Protein AF-A0AAV6TK81-F1 (afdb_monomer_lite)

Secondary structure (DSSP, 8-state):
--HHHHHHHHHHHHHHHHHHHT---PEEEEEEEEEEETTEEEEEEEEEETT--STT----EEE------S------TT-S----TT------TTSPPPPPPP-SSEEE-SSPPPPPP-----S--

Sequence (125 aa):
MTPLVKALVLFQTIFAFLCVLQSTAELVNLGNVAIDTAVGKVRGQSLTLAGDNHNNSSRLFYSFLGIPYAKRFRAQSGQYLERTCSKRTVVEKFKPNKQPEPWEGTYDALVMPPACPQYAENPFP

Foldseek 3Di:
DDPVVVVVVVVVVVVVVVVVVVPDFDKDWPDWDWDADPQGIEIWTWIFTPPCPPDDDRDIDTAFADDDQFADDPPPPPPDDDPDVPDDPPPCPPPDTHGYHRDPDYHYRYDHDDDDDDDPPPPDD

pLDDT: mean 75.07, std 18.32, range [39.59, 98.06]

Organism: NCBI:txid931172

InterPro domains:
  IPR029058 Alpha/Beta hydrolase fold [G3DSA:3.40.50.1820] (23-125)
  IPR029058 Alpha/Beta hydrolase fold [SSF53474] (34-119)

Radius of gyration: 25.44 Å; chains: 1; bounding box: 74×38×51 Å

Structure (mmCIF, N/CA/C/O backbone):
data_AF-A0AAV6TK81-F1
#
_entry.id   AF-A0AAV6TK81-F1
#
loop_
_atom_site.group_PDB
_atom_site.id
_atom_site.type_symbol
_atom_site.label_atom_id
_atom_site.label_alt_id
_atom_site.label_comp_id
_atom_site.label_asym_id
_atom_site.label_entity_id
_atom_site.label_seq_id
_atom_site.pdbx_PDB_ins_code
_atom_site.Cartn_x
_atom_site.Cartn_y
_atom_site.Cartn_z
_atom_site.occupancy
_atom_site.B_iso_or_equiv
_atom_site.auth_seq_id
_atom_site.auth_comp_id
_atom_site.auth_asym_id
_atom_site.auth_atom_id
_atom_site.pdbx_PDB_model_num
ATOM 1 N N . MET A 1 1 ? 52.452 26.573 -8.715 1.00 57.34 1 MET A N 1
ATOM 2 C CA . MET A 1 1 ? 51.773 25.286 -8.998 1.00 57.34 1 MET A CA 1
ATOM 3 C C . MET A 1 1 ? 51.902 24.970 -10.474 1.00 57.34 1 MET A C 1
ATOM 5 O O . MET A 1 1 ? 51.508 25.790 -11.295 1.00 57.34 1 MET A O 1
ATOM 9 N N . THR A 1 2 ? 52.499 23.826 -10.801 1.00 74.19 2 THR A N 1
ATOM 10 C CA . THR A 1 2 ? 52.734 23.383 -12.181 1.00 74.19 2 THR A CA 1
ATOM 11 C C . THR A 1 2 ? 51.412 23.002 -12.867 1.00 74.19 2 THR A C 1
ATOM 13 O O . THR A 1 2 ? 50.466 22.594 -12.186 1.00 74.19 2 THR A O 1
ATOM 16 N N . PRO A 1 3 ? 51.308 23.129 -14.203 1.00 75.88 3 PRO A N 1
ATOM 17 C CA . PRO A 1 3 ? 50.089 22.796 -14.954 1.00 75.88 3 PRO A CA 1
ATOM 18 C C . PRO A 1 3 ? 49.634 21.343 -14.735 1.00 75.88 3 PRO A C 1
ATOM 20 O O . PRO A 1 3 ? 48.438 21.065 -14.725 1.00 75.88 3 PRO A O 1
ATOM 23 N N . LEU A 1 4 ? 50.582 20.447 -14.447 1.00 77.88 4 LEU A N 1
ATOM 24 C CA . LEU A 1 4 ? 50.341 19.037 -14.148 1.00 77.88 4 LEU A CA 1
ATOM 25 C C . LEU A 1 4 ? 49.465 18.829 -12.897 1.00 77.88 4 LEU A C 1
ATOM 27 O O . LEU A 1 4 ? 48.562 17.998 -12.898 1.00 77.88 4 LEU A O 1
ATOM 31 N N . VAL A 1 5 ? 49.686 19.623 -11.844 1.00 77.50 5 VAL A N 1
ATOM 32 C CA . VAL A 1 5 ? 48.931 19.509 -10.584 1.00 77.50 5 VAL A CA 1
ATOM 33 C C . VAL A 1 5 ? 47.493 19.996 -10.763 1.00 77.50 5 VAL A C 1
ATOM 35 O O . VAL A 1 5 ? 46.568 19.403 -10.218 1.00 77.50 5 VAL A O 1
ATOM 38 N N . LYS A 1 6 ? 47.276 21.038 -11.577 1.00 76.31 6 LYS A N 1
ATOM 39 C CA . LYS A 1 6 ? 45.926 21.543 -11.881 1.00 76.31 6 LYS A CA 1
ATOM 40 C C . LYS A 1 6 ? 45.105 20.530 -12.683 1.00 76.31 6 LYS A C 1
ATOM 42 O O . LYS A 1 6 ? 43.930 20.342 -12.385 1.00 76.31 6 LYS A O 1
ATOM 47 N N . ALA A 1 7 ? 45.726 19.860 -13.656 1.00 79.19 7 ALA A N 1
ATOM 48 C CA . ALA A 1 7 ? 45.069 18.829 -14.457 1.00 79.19 7 ALA A CA 1
ATOM 49 C C . ALA A 1 7 ? 44.675 17.602 -13.617 1.00 79.19 7 ALA A C 1
ATOM 51 O O . ALA A 1 7 ? 43.577 17.078 -13.779 1.00 79.19 7 ALA A O 1
ATOM 52 N N . LEU A 1 8 ? 45.532 17.187 -12.677 1.00 83.81 8 LEU A N 1
ATOM 53 C CA . LEU A 1 8 ? 45.251 16.054 -11.794 1.00 83.81 8 LEU A CA 1
ATOM 54 C C . LEU A 1 8 ? 44.074 16.332 -10.847 1.00 83.81 8 LEU A C 1
ATOM 56 O O . LEU A 1 8 ? 43.206 15.479 -10.682 1.00 83.81 8 LEU A O 1
ATOM 60 N N . VAL A 1 9 ? 44.014 17.537 -10.270 1.00 78.69 9 VAL A N 1
ATOM 61 C CA . VAL A 1 9 ? 42.899 17.946 -9.399 1.00 78.69 9 VAL A CA 1
ATOM 62 C C . VAL A 1 9 ? 41.590 18.012 -10.188 1.00 78.69 9 VAL A C 1
ATOM 64 O O . VAL A 1 9 ? 40.574 17.518 -9.711 1.00 78.69 9 VAL A O 1
ATOM 67 N N . LEU A 1 10 ? 41.617 18.550 -11.412 1.00 82.31 10 LEU A N 1
ATOM 68 C CA . LEU A 1 10 ? 40.440 18.599 -12.285 1.00 82.31 10 LEU A CA 1
ATOM 69 C C . LEU A 1 10 ? 39.952 17.193 -12.673 1.00 82.31 10 LEU A C 1
ATOM 71 O O . LEU A 1 10 ? 38.755 16.930 -12.701 1.00 82.31 10 LEU A O 1
ATOM 75 N N . PHE A 1 11 ? 40.875 16.269 -12.949 1.00 83.44 11 PHE A N 1
ATOM 76 C CA . PHE A 1 11 ? 40.530 14.887 -13.271 1.00 83.44 11 PHE A CA 1
ATOM 77 C C . PHE A 1 11 ? 39.900 14.165 -12.073 1.00 83.44 11 PHE A C 1
ATOM 79 O O . PHE A 1 11 ? 38.893 13.481 -12.236 1.00 83.44 11 PHE A O 1
ATOM 86 N N . GLN A 1 12 ? 40.434 14.358 -10.862 1.00 78.12 12 GLN A N 1
ATOM 87 C CA . GLN A 1 12 ? 39.862 13.757 -9.654 1.00 78.12 12 GLN A CA 1
ATOM 88 C C . GLN A 1 12 ? 38.471 14.301 -9.318 1.00 78.12 12 GLN A C 1
ATOM 90 O O . GLN A 1 12 ? 37.604 13.522 -8.925 1.00 78.12 12 GLN A O 1
ATOM 95 N N . THR A 1 13 ? 38.221 15.601 -9.498 1.00 77.81 13 THR A N 1
ATOM 96 C CA . THR A 1 13 ? 36.891 16.174 -9.237 1.00 77.81 13 THR A CA 1
ATOM 97 C C . THR A 1 13 ? 35.857 15.694 -10.250 1.00 77.81 13 THR A C 1
ATOM 99 O O . THR A 1 13 ? 34.748 15.337 -9.858 1.00 77.81 13 THR A O 1
ATOM 102 N N . ILE A 1 14 ? 36.223 15.607 -11.531 1.00 81.62 14 ILE A N 1
ATOM 103 C CA . ILE A 1 14 ? 35.347 15.073 -12.582 1.00 81.62 14 ILE A CA 1
ATOM 104 C C . ILE A 1 14 ? 35.057 13.586 -12.341 1.00 81.62 14 ILE A C 1
ATOM 106 O O . ILE A 1 14 ? 33.907 13.163 -12.435 1.00 81.62 14 ILE A O 1
ATOM 110 N N . PHE A 1 15 ? 36.073 12.799 -11.983 1.00 79.00 15 PHE A N 1
ATOM 111 C CA . PHE A 1 15 ? 35.914 11.370 -11.716 1.00 79.00 15 PHE A CA 1
ATOM 112 C C . PHE A 1 15 ? 35.036 11.106 -10.486 1.00 79.00 15 PHE A C 1
ATOM 114 O O . PHE A 1 15 ? 34.129 10.282 -10.547 1.00 79.00 15 PHE A O 1
ATOM 121 N N . ALA A 1 16 ? 35.233 11.854 -9.396 1.00 73.69 16 ALA A N 1
ATOM 122 C CA . ALA A 1 16 ? 34.382 11.756 -8.213 1.00 73.69 16 ALA A CA 1
ATOM 123 C C . ALA A 1 16 ? 32.922 12.128 -8.525 1.00 73.69 16 ALA A C 1
ATOM 125 O O . ALA A 1 16 ? 32.005 11.440 -8.083 1.00 73.69 16 ALA A O 1
ATOM 126 N N . PHE A 1 17 ? 32.698 13.168 -9.335 1.00 69.94 17 PHE A N 1
ATOM 127 C CA . PHE A 1 17 ? 31.357 13.579 -9.754 1.00 69.94 17 PHE A CA 1
ATOM 128 C C . PHE A 1 17 ? 30.670 12.519 -10.632 1.00 69.94 17 PHE A C 1
ATOM 130 O O . PHE A 1 17 ? 29.496 12.214 -10.434 1.00 69.94 17 PHE A O 1
ATOM 137 N N . LEU A 1 18 ? 31.414 11.896 -11.551 1.00 68.38 18 LEU A N 1
ATOM 138 C CA . LEU A 1 18 ? 30.928 10.785 -12.378 1.00 68.38 18 LEU A CA 1
ATOM 139 C C . LEU A 1 18 ? 30.613 9.529 -11.550 1.00 68.38 18 LEU A C 1
ATOM 141 O O . LEU A 1 18 ? 29.608 8.874 -11.814 1.00 68.38 18 LEU A O 1
ATOM 145 N N . CYS A 1 19 ? 31.410 9.216 -10.522 1.00 60.56 19 CYS A N 1
ATOM 146 C CA . CYS A 1 19 ? 31.130 8.095 -9.620 1.00 60.56 19 CYS A CA 1
ATOM 147 C C . CYS A 1 19 ? 29.858 8.307 -8.784 1.00 60.56 19 CYS A C 1
ATOM 149 O O . CYS A 1 19 ? 29.115 7.352 -8.568 1.00 60.56 19 CYS A O 1
ATOM 151 N N . VAL A 1 20 ? 29.569 9.538 -8.346 1.00 59.84 20 VAL A N 1
ATOM 152 C CA . VAL A 1 20 ? 28.320 9.849 -7.621 1.00 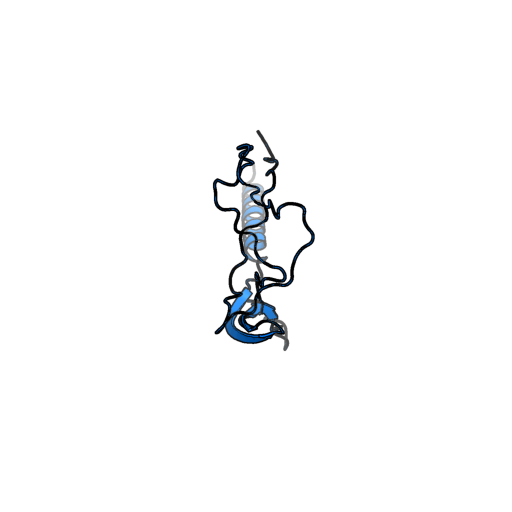59.84 20 VAL A CA 1
ATOM 153 C C . VAL A 1 20 ? 27.092 9.674 -8.524 1.00 59.84 20 VAL A C 1
ATOM 155 O O . VAL A 1 20 ? 26.054 9.211 -8.058 1.00 59.84 20 VAL A O 1
ATOM 158 N N . LEU A 1 21 ? 27.213 9.963 -9.824 1.00 56.72 21 LEU A N 1
ATOM 159 C CA . LEU A 1 21 ? 26.125 9.800 -10.798 1.00 56.72 21 LEU A CA 1
ATOM 160 C C . LEU A 1 21 ? 25.789 8.332 -11.133 1.00 56.72 21 LEU A C 1
ATOM 162 O O . LEU A 1 21 ? 24.697 8.068 -11.623 1.00 56.72 21 LEU A O 1
ATOM 166 N N . GLN A 1 22 ? 26.683 7.370 -10.879 1.00 56.16 22 GLN A N 1
ATOM 167 C CA . GLN A 1 22 ? 26.478 5.958 -11.251 1.00 56.16 22 GLN A CA 1
ATOM 168 C C . GLN A 1 22 ? 25.757 5.099 -10.191 1.00 56.16 22 GLN A C 1
ATOM 170 O O . GLN A 1 22 ? 25.488 3.929 -10.448 1.00 56.16 22 GLN A O 1
ATOM 175 N N . SER A 1 23 ? 25.439 5.635 -9.007 1.00 52.28 23 SER A N 1
ATOM 176 C CA . SER A 1 23 ? 25.084 4.824 -7.825 1.00 52.28 23 SER A CA 1
ATOM 177 C C . SER A 1 23 ? 23.595 4.815 -7.425 1.00 52.28 23 SER A C 1
ATOM 179 O O . SER A 1 23 ? 23.271 4.407 -6.307 1.00 52.28 23 SER A O 1
ATOM 181 N N . THR A 1 24 ? 22.658 5.225 -8.278 1.00 59.22 24 THR A N 1
ATOM 182 C CA . THR A 1 24 ? 21.224 5.113 -7.951 1.00 59.22 24 THR A CA 1
ATOM 183 C C . THR A 1 24 ? 20.554 4.091 -8.853 1.00 59.22 24 THR A C 1
ATOM 185 O O . THR A 1 24 ? 20.145 4.402 -9.968 1.00 59.22 24 THR A O 1
ATOM 188 N N . ALA A 1 25 ? 20.435 2.854 -8.368 1.00 63.53 25 ALA A N 1
ATOM 189 C CA . ALA A 1 25 ? 19.502 1.902 -8.957 1.00 63.53 25 ALA A CA 1
ATOM 190 C C . ALA A 1 25 ? 18.081 2.442 -8.734 1.00 63.53 25 ALA A C 1
ATOM 192 O O . ALA A 1 25 ? 17.587 2.470 -7.606 1.00 63.53 25 ALA A O 1
ATOM 193 N N . GLU A 1 26 ? 17.449 2.943 -9.792 1.00 73.06 26 GLU A N 1
ATOM 194 C CA . GLU A 1 26 ? 16.085 3.468 -9.721 1.00 73.06 26 GLU A CA 1
ATOM 195 C C . GLU A 1 26 ? 15.073 2.323 -9.809 1.00 73.06 26 GLU A C 1
ATOM 197 O O . GLU A 1 26 ? 15.275 1.356 -10.536 1.00 73.06 26 GLU A O 1
ATOM 202 N N . LEU A 1 27 ? 13.963 2.407 -9.079 1.00 79.25 27 LEU A N 1
ATOM 203 C CA . LEU A 1 27 ? 12.852 1.469 -9.249 1.00 79.25 27 LEU A CA 1
ATOM 204 C C . LEU A 1 27 ? 11.936 1.981 -10.365 1.00 79.25 27 LEU A C 1
ATOM 206 O O . LEU A 1 27 ? 11.370 3.066 -10.257 1.00 79.25 27 LEU A O 1
ATOM 210 N N . VAL A 1 28 ? 11.753 1.183 -11.413 1.00 84.12 28 VAL A N 1
ATOM 211 C CA . VAL A 1 28 ? 10.820 1.453 -12.512 1.00 84.12 28 VAL A CA 1
ATOM 212 C C . VAL A 1 28 ? 9.485 0.792 -12.208 1.00 84.12 28 VAL A C 1
ATOM 214 O O . VAL A 1 28 ? 9.431 -0.407 -11.934 1.00 84.12 28 VAL A O 1
ATOM 217 N N . ASN A 1 29 ? 8.401 1.563 -12.290 1.00 87.38 29 ASN A N 1
ATOM 218 C CA . ASN A 1 29 ? 7.044 1.041 -12.175 1.00 87.38 29 ASN A CA 1
ATOM 219 C C . ASN A 1 29 ? 6.590 0.435 -13.513 1.00 87.38 29 ASN A C 1
ATOM 221 O O . ASN A 1 29 ? 6.584 1.113 -14.538 1.00 87.38 29 ASN A O 1
ATOM 225 N N . LEU A 1 30 ? 6.216 -0.844 -13.487 1.00 88.50 30 LEU A N 1
ATOM 226 C CA . LEU A 1 30 ? 5.757 -1.613 -14.647 1.00 88.50 30 LEU A CA 1
ATOM 227 C C . LEU A 1 30 ? 4.227 -1.689 -14.758 1.00 88.50 30 LEU A C 1
ATOM 229 O O . LEU A 1 30 ? 3.704 -2.151 -15.769 1.00 88.50 30 LEU A O 1
ATOM 233 N N . GLY A 1 31 ? 3.500 -1.259 -13.728 1.00 92.06 31 GLY A N 1
ATOM 234 C CA . GLY A 1 31 ? 2.045 -1.256 -13.689 1.00 92.06 31 GLY A CA 1
ATOM 235 C C . GLY A 1 31 ? 1.474 -1.581 -12.312 1.00 92.06 31 GLY A C 1
ATOM 236 O O . GLY A 1 31 ? 2.187 -1.785 -11.328 1.00 92.06 31 GLY A O 1
ATOM 237 N N . ASN A 1 32 ? 0.146 -1.661 -12.259 1.00 95.81 32 ASN A N 1
ATOM 238 C CA . ASN A 1 32 ? -0.596 -1.966 -11.040 1.00 95.81 32 ASN A CA 1
ATOM 239 C C . ASN A 1 32 ? -0.935 -3.457 -10.957 1.00 95.81 32 ASN A C 1
ATOM 241 O O . ASN A 1 32 ? -1.324 -4.070 -11.950 1.00 95.81 32 ASN A O 1
ATOM 245 N N . VAL A 1 33 ? -0.862 -4.015 -9.751 1.00 96.38 33 VAL A N 1
ATOM 246 C CA . VAL A 1 33 ? -1.268 -5.393 -9.441 1.00 96.38 33 VAL A CA 1
ATOM 247 C C . VAL A 1 33 ? -2.330 -5.369 -8.346 1.00 96.38 33 VAL A C 1
ATOM 249 O O . VAL A 1 33 ? -2.283 -4.511 -7.468 1.00 96.38 33 VAL A O 1
ATOM 252 N N . ALA A 1 34 ? -3.294 -6.288 -8.381 1.00 96.56 34 ALA A N 1
ATOM 253 C CA . ALA A 1 34 ? -4.313 -6.396 -7.342 1.00 96.56 34 ALA A CA 1
ATOM 254 C C . ALA A 1 34 ? -4.330 -7.793 -6.718 1.00 96.56 34 ALA A C 1
ATOM 256 O O . ALA A 1 34 ? -4.217 -8.785 -7.434 1.00 96.56 34 ALA A O 1
ATOM 257 N N . ILE A 1 35 ? -4.495 -7.852 -5.397 1.00 96.88 35 ILE A N 1
ATOM 258 C CA . ILE A 1 35 ? -4.585 -9.089 -4.613 1.00 96.88 35 ILE A CA 1
ATOM 259 C C . ILE A 1 35 ? -5.784 -9.033 -3.671 1.00 96.88 35 ILE A C 1
ATOM 261 O O . ILE A 1 35 ? -6.170 -7.956 -3.213 1.00 96.88 35 ILE A O 1
ATOM 265 N N . ASP A 1 36 ? -6.345 -10.192 -3.350 1.00 97.19 36 ASP A N 1
ATOM 266 C CA . ASP A 1 36 ? -7.391 -10.314 -2.340 1.00 97.19 36 ASP A CA 1
ATOM 267 C C . ASP A 1 36 ? -6.769 -10.581 -0.963 1.00 97.19 36 ASP A C 1
ATOM 269 O O . ASP A 1 36 ? -5.838 -11.375 -0.819 1.00 97.19 36 ASP A O 1
ATOM 273 N N . THR A 1 37 ? -7.274 -9.896 0.062 1.00 95.62 37 THR A N 1
ATOM 274 C CA . THR A 1 37 ? -6.891 -10.102 1.466 1.00 95.62 37 THR A CA 1
ATOM 275 C C . THR A 1 37 ? -8.114 -10.513 2.283 1.00 95.62 37 THR A C 1
ATOM 277 O O . THR A 1 37 ? -9.242 -10.427 1.804 1.00 95.62 37 THR A O 1
ATOM 280 N N . ALA A 1 38 ? -7.921 -10.898 3.548 1.00 94.62 38 ALA A N 1
ATOM 281 C CA . ALA A 1 38 ? -9.021 -11.282 4.441 1.00 94.62 38 ALA A CA 1
ATOM 282 C C . ALA A 1 38 ? -10.075 -10.176 4.672 1.00 94.62 38 ALA A C 1
ATOM 284 O O . ALA A 1 38 ? -11.174 -10.466 5.132 1.00 94.62 38 ALA A O 1
ATOM 285 N N . VAL A 1 39 ? -9.736 -8.916 4.390 1.00 94.81 39 VAL A N 1
ATOM 286 C CA . VAL A 1 39 ? -10.563 -7.729 4.682 1.00 94.81 39 VAL A CA 1
ATOM 287 C C . VAL A 1 39 ? -11.032 -7.000 3.419 1.00 94.81 39 VAL A C 1
ATOM 289 O O . VAL A 1 39 ? -11.880 -6.116 3.501 1.00 94.81 39 VAL A O 1
ATOM 292 N N . GLY A 1 40 ? -10.513 -7.376 2.249 1.00 96.00 40 GLY A N 1
ATOM 293 C CA . GLY A 1 40 ? -10.882 -6.777 0.969 1.00 96.00 40 GLY A CA 1
ATOM 294 C C . GLY A 1 40 ? -9.747 -6.799 -0.050 1.00 96.00 40 GLY A C 1
ATOM 295 O O . GLY A 1 40 ? -8.622 -7.224 0.232 1.00 96.00 40 GLY A O 1
ATOM 296 N N . LYS A 1 41 ? -10.042 -6.327 -1.260 1.00 98.00 41 LYS A N 1
ATOM 297 C CA . LYS A 1 41 ? -9.084 -6.290 -2.369 1.00 98.00 41 LYS A CA 1
ATOM 298 C C . LYS A 1 41 ? -8.124 -5.111 -2.227 1.00 98.00 41 LYS A C 1
ATOM 300 O O . LYS A 1 41 ? -8.541 -4.022 -1.834 1.00 98.00 41 LYS A O 1
ATOM 305 N N . VAL A 1 42 ? -6.854 -5.305 -2.568 1.00 97.69 42 VAL A N 1
ATOM 306 C CA . VAL A 1 42 ? -5.789 -4.295 -2.473 1.00 97.69 42 VAL A CA 1
ATOM 307 C C . VAL A 1 42 ? -5.079 -4.151 -3.812 1.00 97.69 42 VAL A C 1
ATOM 309 O O . VAL A 1 42 ? -4.691 -5.149 -4.411 1.00 97.69 42 VAL A O 1
ATOM 312 N N . ARG A 1 43 ? -4.858 -2.910 -4.254 1.00 98.06 43 ARG A N 1
ATOM 313 C CA . ARG A 1 43 ? -4.046 -2.558 -5.423 1.00 98.06 43 ARG A CA 1
ATOM 314 C C . ARG A 1 43 ? -2.676 -2.048 -4.989 1.00 98.06 43 ARG A C 1
ATOM 316 O O . ARG A 1 43 ? -2.587 -1.053 -4.279 1.00 98.06 43 ARG A O 1
ATOM 323 N N . GLY A 1 44 ? -1.624 -2.717 -5.438 1.00 97.19 44 GLY A N 1
ATOM 324 C CA . GLY A 1 44 ? -0.232 -2.295 -5.320 1.00 97.19 44 GLY A CA 1
ATOM 325 C C . GLY A 1 44 ? 0.391 -2.056 -6.692 1.00 97.19 44 GLY A C 1
ATOM 326 O O . GLY A 1 44 ? -0.307 -1.939 -7.701 1.00 97.19 44 GLY A O 1
ATOM 327 N N . GLN A 1 45 ? 1.717 -2.020 -6.723 1.00 95.44 45 GLN A N 1
ATOM 328 C CA . GLN A 1 45 ? 2.508 -1.760 -7.924 1.00 95.44 45 GLN A CA 1
ATOM 329 C C . GLN A 1 45 ? 3.560 -2.841 -8.156 1.00 95.44 45 GLN A C 1
ATOM 331 O O . GLN A 1 45 ? 4.113 -3.409 -7.213 1.00 95.44 45 GLN A O 1
ATOM 336 N N . SER A 1 46 ? 3.835 -3.108 -9.427 1.00 93.62 46 SER A N 1
ATOM 337 C CA . SER A 1 46 ? 4.921 -3.967 -9.874 1.00 93.62 46 SER A CA 1
ATOM 338 C C . SER A 1 46 ? 6.133 -3.106 -10.216 1.00 93.62 46 SER A C 1
ATOM 340 O O . SER A 1 46 ? 6.014 -2.125 -10.947 1.00 93.62 46 SER A O 1
ATOM 342 N N . LEU A 1 47 ? 7.287 -3.446 -9.650 1.00 90.06 47 LEU A N 1
ATOM 343 C CA . LEU A 1 47 ? 8.521 -2.676 -9.739 1.00 90.06 47 LEU A CA 1
ATOM 344 C C . LEU A 1 47 ? 9.663 -3.557 -10.255 1.00 90.06 47 LEU A C 1
ATOM 346 O O . LEU A 1 47 ? 9.746 -4.735 -9.914 1.00 90.06 47 LEU A O 1
ATOM 350 N N . THR A 1 48 ? 10.580 -2.969 -11.016 1.00 86.12 48 THR A N 1
ATOM 351 C CA . THR A 1 48 ? 11.869 -3.573 -11.393 1.00 86.12 48 THR A CA 1
ATOM 352 C C . THR A 1 48 ? 12.997 -2.578 -11.156 1.00 86.12 48 THR A C 1
ATOM 354 O O . THR A 1 48 ? 12.755 -1.377 -11.096 1.00 86.12 48 THR A O 1
ATOM 357 N N . LEU A 1 49 ? 14.234 -3.049 -11.037 1.00 80.88 49 LEU A N 1
ATOM 358 C CA . LEU A 1 49 ? 15.403 -2.173 -10.950 1.00 80.88 49 LEU A CA 1
ATOM 359 C C . LEU A 1 49 ? 15.816 -1.689 -12.350 1.00 80.88 49 LEU A C 1
ATOM 361 O O . LEU A 1 49 ? 15.962 -2.488 -13.276 1.00 80.88 49 LEU A O 1
ATOM 365 N N . ALA A 1 50 ? 15.985 -0.377 -12.502 1.00 69.31 50 ALA A N 1
ATOM 366 C CA . ALA A 1 50 ? 16.577 0.273 -13.661 1.00 69.31 50 ALA A CA 1
ATOM 367 C C . ALA A 1 50 ? 18.082 -0.013 -13.683 1.00 69.31 50 ALA A C 1
ATOM 369 O O . ALA A 1 50 ? 18.761 0.132 -12.668 1.00 69.31 50 ALA A O 1
ATOM 370 N N . GLY A 1 51 ? 18.612 -0.384 -14.848 1.00 60.38 51 GLY A N 1
ATOM 371 C CA . GLY A 1 51 ? 20.053 -0.573 -15.030 1.00 60.38 51 GLY A CA 1
ATOM 372 C C . GLY A 1 51 ? 20.579 -1.971 -14.704 1.00 60.38 51 GLY A C 1
ATOM 373 O O . GLY A 1 51 ? 21.791 -2.172 -14.745 1.00 60.38 51 GLY A O 1
ATOM 374 N N . ASP A 1 52 ? 19.705 -2.950 -14.453 1.00 54.72 52 ASP A N 1
ATOM 375 C CA . ASP A 1 52 ? 20.097 -4.357 -14.324 1.00 54.72 52 ASP A CA 1
ATOM 376 C C . ASP A 1 52 ? 20.419 -4.947 -15.717 1.00 54.72 52 ASP A C 1
ATOM 378 O O . ASP A 1 52 ? 19.680 -5.739 -16.297 1.00 54.72 52 ASP A O 1
ATOM 382 N N . ASN A 1 53 ? 21.532 -4.490 -16.303 1.00 52.12 53 ASN A N 1
ATOM 383 C CA . ASN A 1 53 ? 22.110 -5.003 -17.551 1.00 52.12 53 ASN A CA 1
ATOM 384 C C . ASN A 1 53 ? 22.904 -6.306 -17.329 1.00 52.12 53 ASN A C 1
ATOM 386 O O . ASN A 1 53 ? 23.502 -6.844 -18.263 1.00 52.12 53 ASN A O 1
ATOM 390 N N . HIS A 1 54 ? 22.923 -6.836 -16.104 1.00 46.09 54 HIS A N 1
ATOM 391 C CA . HIS A 1 54 ? 23.543 -8.114 -15.793 1.00 46.09 54 HIS A CA 1
ATOM 392 C C . HIS A 1 54 ? 22.523 -9.251 -15.929 1.00 46.09 54 HIS A C 1
ATOM 394 O O . HIS A 1 54 ? 21.829 -9.620 -14.995 1.00 46.09 54 HIS A O 1
ATOM 400 N N . ASN A 1 55 ? 22.492 -9.834 -17.128 1.00 50.97 55 ASN A N 1
ATOM 401 C CA . ASN A 1 55 ? 22.276 -11.263 -17.361 1.00 50.97 55 ASN A CA 1
ATOM 402 C C . ASN A 1 55 ? 21.077 -11.899 -16.603 1.00 50.97 55 ASN A C 1
ATOM 404 O O . ASN A 1 55 ? 21.220 -12.483 -15.533 1.00 50.97 55 ASN A O 1
ATOM 408 N N . ASN A 1 56 ? 19.901 -11.884 -17.239 1.00 51.81 56 ASN A N 1
ATOM 409 C CA . ASN A 1 56 ? 18.797 -12.833 -17.017 1.00 51.81 56 ASN A CA 1
ATOM 410 C C . ASN A 1 56 ? 17.980 -12.795 -15.708 1.00 51.81 56 ASN A C 1
ATOM 412 O O . ASN A 1 56 ? 17.161 -13.692 -15.500 1.00 51.81 56 ASN A O 1
ATOM 416 N N . SER A 1 57 ? 18.077 -11.766 -14.862 1.00 54.94 57 SER A N 1
ATOM 417 C CA . SER A 1 57 ? 17.097 -11.617 -13.775 1.00 54.94 57 SER A CA 1
ATOM 418 C C . SER A 1 57 ? 16.787 -10.166 -13.430 1.00 54.94 57 SER A C 1
ATOM 420 O O . SER A 1 57 ? 17.195 -9.687 -12.375 1.00 54.94 57 SER A O 1
ATOM 422 N N . SER A 1 58 ? 15.999 -9.480 -14.261 1.00 65.00 58 SER A N 1
ATOM 423 C CA . SER A 1 58 ? 15.243 -8.328 -13.769 1.00 65.00 58 SER A CA 1
ATOM 424 C C . SER A 1 58 ? 14.335 -8.824 -12.644 1.00 65.00 58 SER A C 1
ATOM 426 O O . SER A 1 58 ? 13.332 -9.508 -12.865 1.00 65.00 58 SER A O 1
ATOM 428 N N . ARG A 1 59 ? 14.749 -8.585 -11.396 1.00 74.38 59 ARG A N 1
ATOM 429 C CA . ARG A 1 59 ? 13.980 -9.020 -10.233 1.00 74.38 59 ARG A CA 1
ATOM 430 C C . ARG A 1 59 ? 12.697 -8.208 -10.197 1.00 74.38 59 ARG A C 1
ATOM 432 O O . ARG A 1 59 ? 12.720 -6.996 -9.999 1.00 74.38 59 ARG A O 1
ATOM 439 N N . LEU A 1 60 ? 11.586 -8.899 -10.412 1.00 84.94 60 LEU A N 1
ATOM 440 C CA . LEU A 1 60 ? 10.261 -8.323 -10.300 1.00 84.94 60 LEU A CA 1
ATOM 441 C C . LEU A 1 60 ? 9.870 -8.266 -8.825 1.00 84.94 60 LEU A C 1
ATOM 443 O O . LEU A 1 60 ? 9.828 -9.290 -8.142 1.00 84.94 60 LEU A O 1
ATOM 447 N N . PHE A 1 61 ? 9.560 -7.071 -8.344 1.00 88.25 61 PHE A N 1
ATOM 448 C CA . PHE A 1 61 ? 9.056 -6.836 -7.001 1.00 88.25 61 PHE A CA 1
ATOM 449 C C . PHE A 1 61 ? 7.597 -6.403 -7.077 1.00 88.25 61 PHE A C 1
ATOM 451 O O . PHE A 1 61 ? 7.197 -5.668 -7.976 1.00 88.25 61 PHE A O 1
ATOM 458 N N . TYR A 1 62 ? 6.800 -6.818 -6.099 1.00 93.81 62 TYR A N 1
ATOM 459 C CA . TYR A 1 62 ? 5.458 -6.286 -5.900 1.00 93.81 62 TYR A CA 1
ATOM 460 C C . TYR A 1 62 ? 5.435 -5.523 -4.586 1.00 93.81 62 TYR A C 1
ATOM 462 O O . TYR A 1 62 ? 5.848 -6.042 -3.550 1.00 93.81 62 TYR A O 1
ATOM 470 N N . SER A 1 63 ? 4.976 -4.279 -4.636 1.00 94.19 63 SER A N 1
ATOM 471 C CA . SER A 1 63 ? 4.931 -3.384 -3.488 1.00 94.19 63 SER A CA 1
ATOM 472 C C . SER A 1 63 ? 3.490 -2.998 -3.188 1.00 94.19 63 SER A C 1
ATOM 474 O O . SER A 1 63 ? 2.764 -2.536 -4.070 1.00 94.19 63 SER A O 1
ATOM 476 N N . PHE A 1 64 ? 3.091 -3.188 -1.932 1.00 96.81 64 PHE A N 1
ATOM 477 C CA . PHE A 1 64 ? 1.793 -2.790 -1.403 1.00 96.81 64 PHE A CA 1
ATOM 478 C C . PHE A 1 64 ? 2.021 -1.975 -0.128 1.00 96.81 64 PHE A C 1
ATOM 480 O O . PHE A 1 64 ? 2.385 -2.507 0.920 1.00 96.81 64 PHE A O 1
ATOM 487 N N . LEU A 1 65 ? 1.845 -0.663 -0.224 1.00 95.31 65 LEU A N 1
ATOM 488 C CA . LEU A 1 65 ? 2.161 0.296 0.827 1.00 95.31 65 LEU A CA 1
ATOM 489 C C . LEU A 1 65 ? 0.909 0.708 1.603 1.00 95.31 65 LEU A C 1
ATOM 491 O O . LEU A 1 65 ? -0.120 1.034 1.026 1.00 95.31 65 LEU A O 1
ATOM 495 N N . GLY A 1 66 ? 0.995 0.750 2.932 1.00 92.12 66 GLY A N 1
ATOM 496 C CA . GLY A 1 66 ? -0.056 1.375 3.741 1.00 92.12 66 GLY A CA 1
ATOM 497 C C . GLY A 1 66 ? -1.350 0.585 3.910 1.00 92.12 66 GLY A C 1
ATOM 498 O O . GLY A 1 66 ? -2.376 1.192 4.237 1.00 92.12 66 GLY A O 1
ATOM 499 N N . ILE A 1 67 ? -1.321 -0.735 3.706 1.00 94.38 67 ILE A N 1
ATOM 500 C CA . ILE A 1 67 ? -2.473 -1.605 3.969 1.00 94.38 67 ILE A CA 1
ATOM 501 C C . ILE A 1 67 ? -2.854 -1.497 5.459 1.00 94.38 67 ILE A C 1
ATOM 503 O O . ILE A 1 67 ? -1.998 -1.704 6.327 1.00 94.38 67 ILE A O 1
ATOM 507 N N . PRO A 1 68 ? -4.113 -1.164 5.797 1.00 91.31 68 PRO A N 1
ATOM 508 C CA . PRO A 1 68 ? -4.545 -1.090 7.186 1.00 91.31 68 PRO A CA 1
ATOM 509 C C . PRO A 1 68 ? -4.614 -2.491 7.809 1.00 91.31 68 PRO A C 1
ATOM 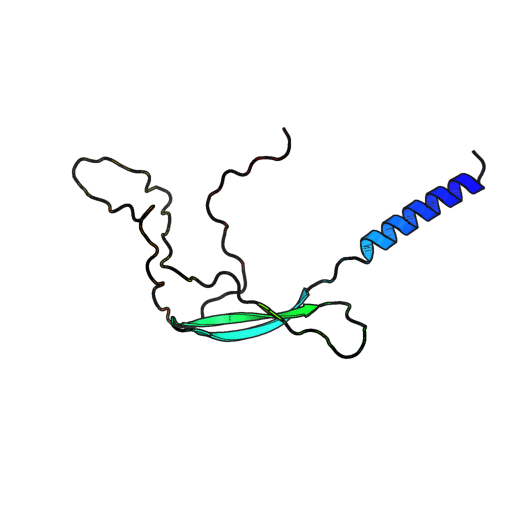511 O O . PRO A 1 68 ? -5.419 -3.324 7.406 1.00 91.31 68 PRO A O 1
ATOM 514 N N . TYR A 1 69 ? -3.799 -2.728 8.836 1.00 91.38 69 TYR A N 1
ATOM 515 C CA . TYR A 1 69 ? -3.803 -3.972 9.619 1.00 91.38 69 TYR A CA 1
ATOM 516 C C . TYR A 1 69 ? -4.638 -3.876 10.908 1.00 91.38 69 TYR A C 1
ATOM 518 O O . TYR A 1 69 ? -4.811 -4.865 11.616 1.00 91.38 69 TYR A O 1
ATOM 526 N N . ALA A 1 70 ? -5.128 -2.680 11.238 1.00 88.31 70 ALA A N 1
ATOM 527 C CA . ALA A 1 70 ? -5.933 -2.392 12.418 1.00 88.31 70 ALA A CA 1
ATOM 528 C C . ALA A 1 70 ? -6.930 -1.268 12.117 1.00 88.31 70 ALA A C 1
ATOM 530 O O . ALA A 1 70 ? -6.734 -0.476 11.187 1.00 88.31 70 ALA A O 1
ATOM 531 N N . LYS A 1 71 ? -7.990 -1.176 12.925 1.00 83.94 71 LYS A N 1
ATOM 532 C CA . LYS A 1 71 ? -8.963 -0.083 12.849 1.00 83.94 71 LYS A CA 1
ATOM 533 C C . LYS A 1 71 ? -8.241 1.260 12.988 1.00 83.94 71 LYS A C 1
ATOM 535 O O . LYS A 1 71 ? -7.596 1.525 14.001 1.00 83.94 71 LYS A O 1
ATOM 540 N N . ARG A 1 72 ? -8.346 2.114 11.964 1.00 71.44 72 ARG A N 1
ATOM 541 C CA . ARG A 1 72 ? -7.727 3.445 11.987 1.00 71.44 72 ARG A CA 1
ATOM 542 C C . ARG A 1 72 ? -8.455 4.334 12.986 1.00 71.44 72 ARG A C 1
ATOM 544 O O . ARG A 1 72 ? -9.621 4.672 12.793 1.00 71.44 72 ARG A O 1
ATOM 551 N N . PHE A 1 73 ? -7.735 4.793 14.000 1.00 65.56 73 PHE A N 1
ATOM 552 C CA . PHE A 1 73 ? -8.192 5.901 14.824 1.00 65.56 73 PHE A CA 1
ATOM 553 C C . PHE A 1 73 ? -7.985 7.184 14.021 1.00 65.56 73 PHE A C 1
ATOM 555 O O . PHE A 1 73 ? -6.856 7.642 13.846 1.00 65.56 73 PHE A O 1
ATOM 562 N N . ARG A 1 74 ? -9.064 7.771 13.493 1.00 55.53 74 ARG A N 1
ATOM 563 C CA . ARG A 1 74 ? -8.985 9.159 13.036 1.00 55.53 74 ARG A CA 1
ATOM 564 C C . ARG A 1 74 ? -8.725 9.991 14.283 1.00 55.53 74 ARG A C 1
ATOM 566 O O . ARG A 1 74 ? -9.630 10.179 15.092 1.00 55.53 74 ARG A O 1
ATOM 573 N N . ALA A 1 75 ? -7.502 10.485 14.439 1.00 48.19 75 ALA A N 1
ATOM 574 C CA . ALA A 1 75 ? -7.273 11.658 15.259 1.00 48.19 75 ALA A CA 1
ATOM 575 C C . ALA A 1 75 ? -8.034 12.797 14.573 1.00 48.19 75 ALA A C 1
ATOM 577 O O . ALA A 1 75 ? -7.491 13.498 13.726 1.00 48.19 75 ALA A O 1
ATOM 578 N N . GLN A 1 76 ? -9.335 12.923 14.850 1.00 44.06 76 GLN A N 1
ATOM 579 C CA . GLN A 1 76 ? -10.026 14.171 14.584 1.00 44.06 76 GLN A CA 1
ATOM 580 C C . GLN A 1 76 ? -9.227 15.227 15.342 1.00 44.06 76 GLN A C 1
ATOM 582 O O . GLN A 1 76 ? -9.095 15.149 16.568 1.00 44.06 76 GLN A O 1
ATOM 587 N N . SER A 1 77 ? -8.622 16.143 14.589 1.00 40.56 77 SER A N 1
ATOM 588 C CA . SER A 1 77 ? -8.003 17.362 15.089 1.00 40.56 77 SER A CA 1
ATOM 589 C C . SER A 1 77 ? -8.984 18.013 16.065 1.00 40.56 77 SER A C 1
ATOM 591 O O . SER A 1 77 ? -9.981 18.587 15.636 1.00 40.56 77 SER A O 1
ATOM 593 N N . GLY A 1 78 ? -8.770 17.829 17.368 1.00 41.00 78 GLY A N 1
ATOM 594 C CA . GLY A 1 78 ? -9.661 18.364 18.400 1.00 41.00 78 GLY A CA 1
ATOM 595 C C . GLY A 1 78 ? -10.123 17.399 19.491 1.00 41.00 78 GLY A C 1
ATOM 596 O O . GLY A 1 78 ? -10.598 17.885 20.507 1.00 41.00 78 GLY A O 1
ATOM 597 N N . GLN A 1 79 ? -9.926 16.077 19.397 1.00 42.78 79 GLN A N 1
ATOM 598 C CA . GLN A 1 79 ? -10.135 15.200 20.569 1.00 42.78 79 GLN A CA 1
ATOM 599 C C . GLN A 1 79 ? -8.906 15.201 21.491 1.00 42.78 79 GLN A C 1
ATOM 601 O O . GLN A 1 79 ? -8.316 14.169 21.814 1.00 42.78 79 GLN A O 1
ATOM 606 N N . TYR A 1 80 ? -8.511 16.404 21.908 1.00 40.72 80 TYR A N 1
ATOM 607 C CA . TYR A 1 80 ? -7.863 16.578 23.196 1.00 40.72 80 TYR A CA 1
ATOM 608 C C . TYR A 1 80 ? -8.907 16.283 24.275 1.00 40.72 80 TYR A C 1
ATOM 610 O O . TYR A 1 80 ? -10.095 16.533 24.093 1.00 40.72 80 TYR A O 1
ATOM 618 N N . LEU A 1 81 ? -8.461 15.682 25.373 1.00 42.31 81 LEU A N 1
ATOM 619 C CA . LEU A 1 81 ? -9.272 15.376 26.546 1.00 42.31 81 LEU A CA 1
ATOM 620 C C . LEU A 1 81 ? -10.045 16.616 27.014 1.00 42.31 81 LEU A C 1
ATOM 622 O O . LEU A 1 81 ? -9.510 17.426 27.765 1.00 42.31 81 LEU A O 1
ATOM 626 N N . GLU A 1 82 ? -11.312 16.739 26.637 1.00 39.59 82 GLU A N 1
ATOM 627 C CA . GLU A 1 82 ? -12.217 17.645 27.324 1.00 39.59 82 GLU A CA 1
ATOM 628 C C . GLU A 1 82 ? -12.815 16.875 28.506 1.00 39.59 82 GLU A C 1
ATOM 630 O O . GLU A 1 82 ? -13.679 16.009 28.351 1.00 39.59 82 GLU A O 1
ATOM 635 N N . ARG A 1 83 ? -12.313 17.144 29.719 1.00 41.66 83 ARG A N 1
ATOM 636 C CA . ARG A 1 83 ? -13.044 16.810 30.947 1.00 41.66 83 ARG A CA 1
ATOM 637 C C . ARG A 1 83 ? -14.232 17.766 31.052 1.00 41.66 83 ARG A C 1
ATOM 639 O O . ARG A 1 83 ? -14.188 18.726 31.809 1.00 41.66 83 ARG A O 1
ATOM 646 N N . THR A 1 84 ? -15.303 17.499 30.320 1.00 41.84 84 THR A N 1
ATOM 647 C CA . THR A 1 84 ? -16.627 18.011 30.675 1.00 41.84 84 THR A CA 1
ATOM 648 C C . THR A 1 84 ? -17.354 16.920 31.458 1.00 41.84 84 THR A C 1
ATOM 650 O O . THR A 1 84 ? -17.463 15.778 31.011 1.00 41.84 84 THR A O 1
ATOM 653 N N . CYS A 1 85 ? -17.823 17.254 32.665 1.00 46.81 85 CYS A N 1
ATOM 654 C CA . CYS A 1 85 ? -18.471 16.364 33.641 1.00 46.81 85 CYS A CA 1
ATOM 655 C C . CYS A 1 85 ? -19.799 15.721 33.171 1.00 46.81 85 CYS A C 1
ATOM 657 O O . CYS A 1 85 ? -20.665 15.431 33.991 1.00 46.81 85 CYS A O 1
ATOM 659 N N . SER A 1 86 ? -20.028 15.510 31.872 1.00 49.00 86 SER A N 1
ATOM 660 C CA . SER A 1 86 ? -21.319 15.015 31.374 1.00 49.00 86 SER A CA 1
ATOM 661 C C . SER A 1 86 ? -21.285 14.109 30.143 1.00 49.00 86 SER A C 1
ATOM 663 O O . SER A 1 86 ? -22.317 13.516 29.842 1.00 49.00 86 SER A O 1
ATOM 665 N N . LYS A 1 87 ? -20.158 13.908 29.442 1.00 46.28 87 LYS A N 1
ATOM 666 C CA . LYS A 1 87 ? -20.107 12.940 28.326 1.00 46.28 87 LYS A CA 1
ATOM 667 C C . LYS A 1 87 ? -18.811 12.134 28.336 1.00 46.28 87 LYS A C 1
ATOM 669 O O . LYS A 1 87 ? -17.720 12.660 28.156 1.00 46.28 87 LYS A O 1
ATOM 674 N N . ARG A 1 88 ? -18.939 10.821 28.550 1.00 44.53 88 ARG A N 1
ATOM 675 C CA . ARG A 1 88 ? -17.836 9.853 28.500 1.00 44.53 88 ARG A CA 1
ATOM 676 C C . ARG A 1 88 ? -17.463 9.598 27.036 1.00 44.53 88 ARG A C 1
ATOM 678 O O . ARG A 1 88 ? -17.905 8.619 26.443 1.00 44.53 88 ARG A O 1
ATOM 685 N N . THR A 1 89 ? -16.657 10.472 26.443 1.00 49.91 89 THR A N 1
ATOM 686 C CA . THR A 1 89 ? -16.029 10.200 25.145 1.00 49.91 89 THR A CA 1
ATOM 687 C C . THR A 1 89 ? -14.956 9.139 25.373 1.00 49.91 89 THR A C 1
ATOM 689 O O . THR A 1 89 ? -13.983 9.369 26.093 1.00 49.91 89 THR A O 1
ATOM 692 N N . VAL A 1 90 ? -15.157 7.928 24.847 1.00 51.19 90 VAL A N 1
ATOM 693 C CA . VAL A 1 90 ? -14.176 6.847 24.990 1.00 51.19 90 VAL A CA 1
ATOM 694 C C . VAL A 1 90 ? -12.972 7.195 24.128 1.00 51.19 90 VAL A C 1
ATOM 696 O O . VAL A 1 90 ? -12.983 7.006 22.917 1.00 51.19 90 VAL A O 1
ATOM 699 N N . VAL A 1 91 ? -11.924 7.696 24.769 1.00 55.03 91 VAL A N 1
ATOM 700 C CA . VAL A 1 91 ? -10.616 7.842 24.143 1.00 55.03 91 VAL A CA 1
ATOM 701 C C . VAL A 1 91 ? -10.107 6.423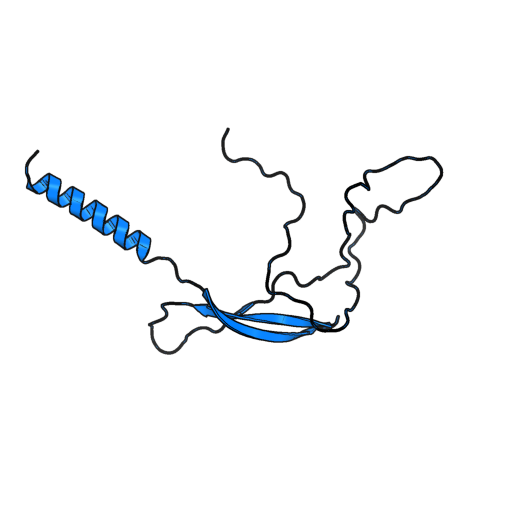 23.854 1.00 55.03 91 VAL A C 1
ATOM 703 O O . VAL A 1 91 ? -9.758 5.682 24.770 1.00 55.03 91 VAL A O 1
ATOM 706 N N . GLU A 1 92 ? -10.146 5.995 22.588 1.00 61.44 92 GLU A N 1
ATOM 707 C CA . GLU A 1 92 ? -9.584 4.698 22.162 1.00 61.44 92 GLU A CA 1
ATOM 708 C C . GLU A 1 92 ? -8.048 4.732 22.072 1.00 61.44 92 GLU A C 1
ATOM 710 O O . GLU A 1 92 ? -7.407 3.690 21.942 1.00 61.44 92 GLU A O 1
ATOM 715 N N . LYS A 1 93 ? -7.444 5.920 22.224 1.00 62.69 93 LYS A N 1
ATOM 716 C CA . LYS A 1 93 ? -6.002 6.080 22.435 1.00 62.69 93 LYS A CA 1
ATOM 717 C C . LYS A 1 93 ? -5.587 5.244 23.654 1.00 62.69 93 LYS A C 1
ATOM 719 O O . LYS A 1 93 ? -6.240 5.314 24.692 1.00 62.69 93 LYS A O 1
ATOM 724 N N . PHE A 1 94 ? -4.506 4.475 23.519 1.00 68.62 94 PHE A N 1
ATOM 725 C CA . PHE A 1 94 ? -3.961 3.568 24.545 1.00 68.62 94 PHE A CA 1
ATOM 726 C C . PHE A 1 94 ? -4.760 2.280 24.811 1.00 68.62 94 PHE A C 1
ATOM 728 O O . PHE A 1 94 ? -4.445 1.556 25.754 1.00 68.62 94 PHE A O 1
ATOM 735 N N . LYS A 1 95 ? -5.762 1.954 23.985 1.00 77.25 95 LYS A N 1
ATOM 736 C CA . LYS A 1 95 ? -6.393 0.626 23.995 1.00 77.25 95 LYS A CA 1
ATOM 737 C C . LYS A 1 95 ? -5.706 -0.320 23.003 1.00 77.25 95 LYS A C 1
ATOM 739 O O . LYS A 1 95 ? -5.094 0.157 22.047 1.00 77.25 95 L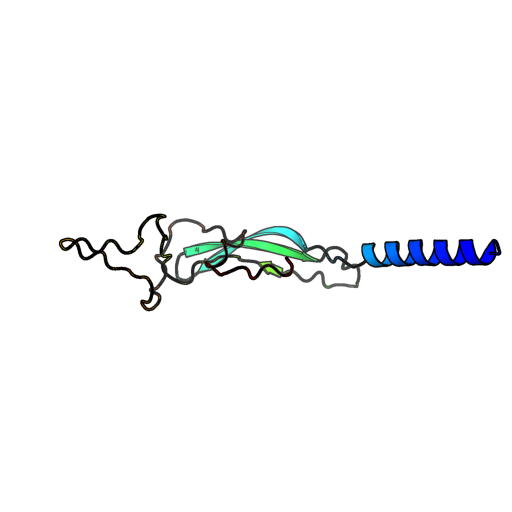YS A O 1
ATOM 744 N N . PRO A 1 96 ? -5.824 -1.647 23.197 1.00 81.12 96 PRO A N 1
ATOM 745 C CA . PRO A 1 96 ? -5.371 -2.616 22.209 1.00 81.12 96 PRO A CA 1
ATOM 746 C C . PRO A 1 96 ? -5.976 -2.347 20.829 1.00 81.12 96 PRO A C 1
ATOM 748 O O . PRO A 1 96 ? -7.138 -1.944 20.712 1.00 81.12 96 PRO A O 1
ATOM 751 N N . ASN A 1 97 ? -5.186 -2.609 19.790 1.00 83.44 97 ASN A N 1
ATOM 752 C CA . ASN A 1 97 ? -5.638 -2.481 18.412 1.00 83.44 97 ASN A CA 1
ATOM 753 C C . ASN A 1 97 ? -6.816 -3.425 18.144 1.00 83.44 97 ASN A C 1
ATOM 755 O O . ASN A 1 97 ? -6.794 -4.597 18.519 1.00 83.44 97 ASN A O 1
ATOM 759 N N . LYS A 1 98 ? -7.838 -2.906 17.464 1.00 87.19 98 LYS A N 1
ATOM 760 C CA . LYS A 1 98 ? -8.958 -3.697 16.945 1.00 87.19 98 LYS A CA 1
ATOM 761 C C . LYS A 1 98 ? -8.677 -4.094 15.498 1.00 87.19 98 LYS A C 1
ATOM 763 O O . LYS A 1 98 ? -7.946 -3.385 14.803 1.00 87.19 98 LYS A O 1
ATOM 768 N N . GLN A 1 99 ? -9.285 -5.188 15.043 1.00 89.50 99 GLN A N 1
ATOM 769 C CA . GLN A 1 99 ? -9.215 -5.603 13.640 1.00 89.50 99 GLN A CA 1
ATOM 770 C C . GLN A 1 99 ? -9.709 -4.484 12.703 1.00 89.50 99 GLN A C 1
ATOM 772 O O . GLN A 1 99 ? -10.584 -3.706 13.099 1.00 89.50 99 GLN A O 1
ATOM 777 N N . PRO A 1 100 ? -9.129 -4.360 11.497 1.00 90.50 100 PRO A N 1
ATOM 778 C CA . PRO A 1 100 ? -9.579 -3.386 10.515 1.00 90.50 100 PRO A CA 1
ATOM 779 C C . PRO A 1 100 ? -10.986 -3.748 10.033 1.00 90.50 100 PRO A C 1
ATOM 781 O O . PRO A 1 100 ? -11.357 -4.919 9.969 1.00 90.50 100 PRO A O 1
ATOM 784 N N . GLU A 1 101 ? -11.774 -2.728 9.708 1.00 89.75 101 GLU A N 1
ATOM 785 C CA . GLU A 1 101 ? -13.089 -2.937 9.108 1.00 89.75 101 GLU A CA 1
ATOM 786 C C . GLU A 1 101 ? -12.906 -3.388 7.651 1.00 89.75 101 GLU A C 1
ATOM 788 O O . GLU A 1 101 ? -12.063 -2.809 6.954 1.00 89.75 101 GLU A O 1
ATOM 793 N N . PRO A 1 102 ? -13.657 -4.403 7.187 1.00 94.12 102 PRO A N 1
ATOM 794 C CA . PRO A 1 102 ? -13.666 -4.763 5.778 1.00 94.12 102 PRO A CA 1
ATOM 795 C C . PRO A 1 102 ? -14.076 -3.576 4.903 1.00 94.12 102 PRO A C 1
ATOM 797 O O . PRO A 1 102 ? -14.870 -2.734 5.328 1.00 94.12 102 PRO A O 1
ATOM 800 N N . TRP A 1 103 ? -13.559 -3.515 3.678 1.00 93.31 103 TRP A N 1
ATOM 801 C CA . TRP A 1 103 ? -13.915 -2.470 2.716 1.00 93.31 103 TRP A CA 1
ATOM 802 C C . TRP A 1 103 ? -14.495 -3.052 1.433 1.00 93.31 103 TRP A C 1
ATOM 804 O O . TRP A 1 103 ? -14.131 -4.140 0.987 1.00 93.31 103 TRP A O 1
ATOM 814 N N . GLU A 1 104 ? -15.375 -2.275 0.810 1.00 93.62 104 GLU A N 1
ATOM 815 C CA . GLU A 1 104 ? -15.894 -2.566 -0.520 1.00 93.62 104 GLU A CA 1
ATOM 816 C C . GLU A 1 104 ? -14.972 -1.984 -1.600 1.00 93.62 104 GLU A C 1
ATOM 818 O O . GLU A 1 104 ? -14.365 -0.923 -1.433 1.00 93.62 104 GLU A O 1
ATOM 823 N N . GLY A 1 105 ? -14.859 -2.685 -2.728 1.00 94.75 105 GLY A N 1
ATOM 824 C CA . GLY A 1 105 ? -13.995 -2.281 -3.835 1.00 94.75 105 GLY A CA 1
ATOM 825 C C . GLY A 1 105 ? -12.520 -2.631 -3.617 1.00 94.75 105 GLY A C 1
ATOM 826 O O . GLY A 1 105 ? -12.185 -3.651 -3.018 1.00 94.75 105 GLY A O 1
ATOM 827 N N . THR A 1 106 ? -11.624 -1.818 -4.183 1.00 96.50 106 THR A N 1
ATOM 828 C CA . THR A 1 106 ? -10.170 -2.041 -4.131 1.00 96.50 106 THR A CA 1
ATOM 829 C C . THR A 1 106 ? -9.485 -0.903 -3.383 1.00 96.50 106 THR A C 1
ATOM 831 O O . THR A 1 106 ? -9.621 0.255 -3.766 1.00 96.50 106 THR A O 1
ATOM 834 N N . TYR A 1 107 ? -8.740 -1.236 -2.330 1.00 94.88 107 TYR A N 1
ATOM 835 C CA . TYR A 1 107 ? -7.964 -0.285 -1.542 1.00 94.88 107 TYR A CA 1
ATOM 836 C C . TYR A 1 107 ? -6.624 0.031 -2.215 1.00 94.88 107 TYR A C 1
ATOM 838 O O . TYR A 1 107 ? -5.886 -0.880 -2.593 1.00 94.88 107 TYR A O 1
ATOM 846 N N . ASP A 1 108 ? -6.283 1.316 -2.309 1.00 96.44 108 ASP A N 1
ATOM 847 C CA . ASP A 1 108 ? -5.044 1.773 -2.938 1.00 96.44 108 ASP A CA 1
ATOM 848 C C . ASP A 1 108 ? -3.855 1.750 -1.984 1.00 96.44 108 ASP A C 1
ATOM 850 O O . ASP A 1 108 ? -3.718 2.587 -1.094 1.00 96.44 108 ASP A O 1
ATOM 854 N N . ALA A 1 109 ? -2.957 0.800 -2.229 1.00 96.25 109 ALA A N 1
ATOM 855 C CA . ALA A 1 109 ? -1.713 0.598 -1.506 1.00 96.25 109 ALA A CA 1
ATOM 856 C C . ALA A 1 109 ? -0.496 1.025 -2.347 1.00 96.25 109 ALA A C 1
ATOM 858 O O . ALA A 1 109 ? 0.496 0.305 -2.458 1.00 96.25 109 ALA A O 1
ATOM 859 N N . LEU A 1 110 ? -0.589 2.197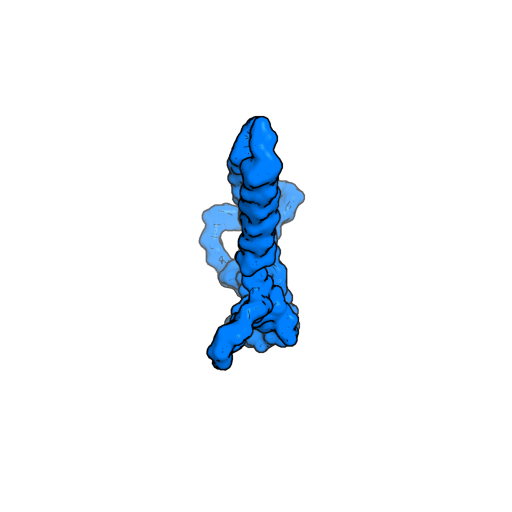 -2.980 1.00 94.25 110 LEU A N 1
ATOM 860 C CA . LEU A 1 110 ? 0.458 2.751 -3.852 1.00 94.25 110 LEU A CA 1
ATOM 861 C C . LEU A 1 110 ? 1.374 3.747 -3.128 1.00 94.25 110 LEU A C 1
ATOM 863 O O . LEU A 1 110 ? 2.507 3.961 -3.548 1.00 94.25 110 LEU A O 1
ATOM 867 N N . VAL A 1 111 ? 0.888 4.357 -2.043 1.00 91.38 111 VAL A N 1
ATOM 868 C CA . VAL A 1 111 ? 1.566 5.446 -1.329 1.00 91.38 111 VAL A CA 1
ATOM 869 C C . VAL A 1 111 ? 1.643 5.120 0.156 1.00 91.38 111 VAL A C 1
ATOM 871 O O . VAL A 1 111 ? 0.688 4.616 0.750 1.00 91.38 111 VAL A O 1
ATOM 874 N N . MET A 1 112 ? 2.789 5.419 0.768 1.00 89.38 112 MET A N 1
ATOM 875 C CA . MET A 1 112 ? 2.960 5.253 2.205 1.00 89.38 112 MET A CA 1
ATOM 876 C C . MET A 1 112 ? 2.111 6.292 2.961 1.00 89.38 112 MET A C 1
ATOM 878 O O . MET A 1 112 ? 2.210 7.485 2.670 1.00 89.38 112 MET A O 1
ATOM 882 N N . PRO A 1 113 ? 1.266 5.874 3.921 1.00 86.56 113 PRO A N 1
ATOM 883 C CA . PRO A 1 113 ? 0.517 6.800 4.756 1.00 86.56 113 PRO A CA 1
ATOM 884 C C . PRO A 1 113 ? 1.476 7.605 5.643 1.00 86.56 113 PRO A C 1
ATOM 886 O O . PRO A 1 113 ? 2.617 7.184 5.854 1.00 86.56 113 PRO A O 1
ATOM 889 N N . PRO A 1 114 ? 1.024 8.744 6.197 1.00 85.62 114 PRO A N 1
ATOM 890 C CA . PRO A 1 114 ? 1.839 9.522 7.119 1.00 85.62 114 PRO A CA 1
ATOM 891 C C . PRO A 1 114 ? 2.307 8.657 8.291 1.00 85.62 114 PRO A C 1
ATOM 893 O O . PRO A 1 114 ? 1.550 7.834 8.818 1.00 85.62 114 PRO A O 1
ATOM 896 N N . ALA A 1 115 ? 3.556 8.870 8.704 1.00 85.94 115 ALA A N 1
ATOM 897 C CA . ALA A 1 115 ? 4.095 8.255 9.905 1.00 85.94 115 ALA A CA 1
ATOM 898 C C . ALA A 1 115 ? 3.283 8.672 11.143 1.00 85.94 115 ALA A C 1
ATOM 900 O O . ALA A 1 115 ? 2.624 9.717 11.167 1.00 85.94 115 ALA A O 1
ATOM 901 N N . CYS A 1 116 ? 3.341 7.849 12.190 1.00 81.31 116 CYS A N 1
ATOM 902 C CA . CYS A 1 116 ? 2.740 8.192 13.472 1.00 81.31 116 CYS A CA 1
ATOM 903 C C . CYS A 1 116 ? 3.336 9.504 14.018 1.00 81.31 116 CYS A C 1
ATOM 905 O O . CYS A 1 116 ? 4.522 9.763 13.802 1.00 81.31 116 CYS A O 1
ATOM 907 N N . PRO A 1 117 ? 2.552 10.310 14.762 1.00 81.56 117 PRO A N 1
ATOM 908 C CA . PRO A 1 117 ? 3.074 11.487 15.442 1.00 81.56 117 PRO A CA 1
ATOM 909 C C . PRO A 1 117 ? 4.272 11.119 16.319 1.00 81.56 117 PRO A C 1
ATOM 911 O O . PRO A 1 117 ? 4.152 10.305 17.234 1.00 81.56 117 PRO A O 1
ATOM 914 N N . GLN A 1 118 ? 5.411 11.731 16.028 1.00 83.31 118 GLN A N 1
ATOM 915 C CA . GLN A 1 118 ? 6.662 11.565 16.754 1.00 83.31 118 GLN A CA 1
ATOM 916 C C . GLN A 1 118 ? 7.357 12.919 16.837 1.00 83.31 118 GLN A C 1
ATOM 918 O O . GLN A 1 118 ? 7.163 13.776 15.972 1.00 83.31 118 GLN A O 1
ATOM 923 N N . TYR A 1 119 ? 8.139 13.124 17.892 1.00 83.69 119 TYR A N 1
ATOM 924 C CA . TYR A 1 119 ? 9.010 14.285 17.963 1.00 83.69 119 TYR A CA 1
ATOM 925 C C . TYR A 1 119 ? 10.122 14.087 16.932 1.00 83.69 119 TYR A C 1
ATOM 927 O O . TYR A 1 119 ? 10.876 13.120 17.021 1.00 83.69 119 TYR A O 1
ATOM 935 N N . ALA A 1 120 ? 10.188 14.957 15.927 1.00 75.81 120 ALA A N 1
ATOM 936 C CA . ALA A 1 120 ? 11.368 15.031 15.087 1.00 75.81 120 ALA A CA 1
ATOM 937 C C . ALA A 1 120 ? 12.443 15.721 15.929 1.00 75.81 120 ALA A C 1
ATOM 939 O O . ALA A 1 120 ? 12.377 16.930 16.147 1.00 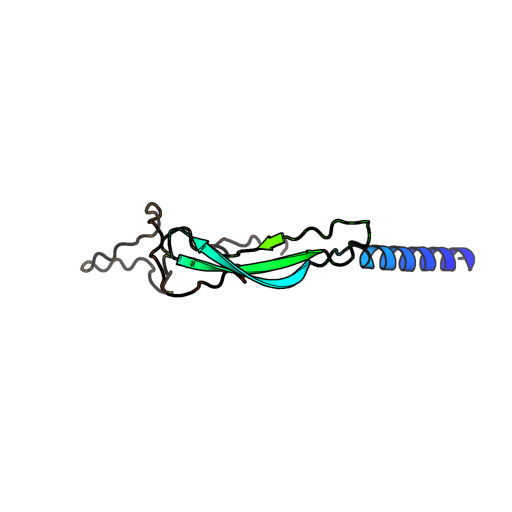75.81 120 ALA A O 1
ATOM 940 N N . GLU A 1 121 ? 13.397 14.960 16.463 1.00 63.09 121 GLU A N 1
ATOM 941 C CA . GLU A 1 121 ? 14.639 15.575 16.918 1.00 63.09 121 GLU A CA 1
ATOM 942 C C . GLU A 1 121 ? 15.246 16.252 15.689 1.00 63.09 121 GLU A C 1
ATOM 944 O O . GLU A 1 121 ? 15.641 15.567 14.750 1.00 63.09 121 GLU A O 1
ATOM 949 N N . ASN A 1 122 ? 15.245 17.587 15.641 1.00 58.53 122 ASN A N 1
ATOM 950 C CA . ASN A 1 122 ? 16.033 18.306 14.647 1.00 58.53 122 ASN A CA 1
ATOM 951 C C . ASN A 1 122 ? 17.493 17.887 14.858 1.00 58.53 122 ASN A C 1
ATOM 953 O O . ASN A 1 122 ? 18.052 18.202 15.916 1.00 58.53 122 ASN A O 1
ATOM 957 N N . PRO A 1 123 ? 18.140 17.207 13.897 1.00 50.22 123 PRO A N 1
ATOM 958 C CA . PRO A 1 123 ? 19.580 17.161 13.909 1.00 50.22 123 PRO A CA 1
ATOM 959 C C . PRO A 1 123 ? 20.016 18.569 13.491 1.00 50.22 123 PRO A C 1
ATOM 961 O O . PRO A 1 123 ? 19.788 18.965 12.353 1.00 50.22 123 PRO A O 1
ATOM 964 N N . PHE A 1 124 ? 20.614 19.301 14.427 1.00 48.12 124 PHE A N 1
ATOM 965 C CA . PHE A 1 124 ? 21.231 20.629 14.287 1.00 48.12 124 PHE A CA 1
ATOM 966 C C . PHE A 1 124 ? 20.344 21.862 14.600 1.00 48.12 124 PHE A C 1
ATOM 968 O O . PHE A 1 124 ? 19.324 22.075 13.940 1.00 48.12 124 PHE A O 1
ATOM 975 N N . PRO A 1 125 ? 20.736 22.680 15.606 1.00 51.94 125 PRO A N 1
ATOM 976 C CA . PRO A 1 125 ? 20.374 24.096 15.703 1.00 51.94 125 PRO A CA 1
ATOM 977 C C . PRO A 1 125 ? 21.147 24.969 14.702 1.00 51.94 125 PRO A C 1
ATOM 979 O O . PRO A 1 125 ? 22.229 24.537 14.239 1.00 51.94 125 PRO A O 1
#